Protein AF-A0A3B9WD93-F1 (afdb_monomer_lite)

Secondary structure (DSSP, 8-state):
-PPTT-SS----STTS--SS--SSSHHHHHHHHHHHHHHHHT--SPPPPP-GGGG-HHHHHHHHHHHTTTPPP-------

Radius of gyration: 19.39 Å; chains: 1; bounding box: 38×30×56 Å

pLDDT: mean 93.53, std 6.99, range [62.75, 98.31]

Foldseek 3Di:
DQDPPHAADADAAQPHDDPDDDHPDPVRRVQRVVVVCCVNVVPPDDDDDDDVLVVDPVSVLVVVCVVVVNDHDDDDDPDD

Structure (mmCIF, N/CA/C/O backbone):
data_AF-A0A3B9WD93-F1
#
_entry.id   AF-A0A3B9WD93-F1
#
loop_
_atom_site.group_PDB
_atom_site.id
_atom_site.type_symbol
_atom_site.label_atom_id
_atom_site.label_alt_id
_atom_site.label_comp_id
_atom_site.label_asym_id
_atom_site.label_entity_id
_atom_site.label_seq_id
_atom_site.pdbx_PDB_ins_code
_atom_site.Cartn_x
_atom_site.Cartn_y
_ato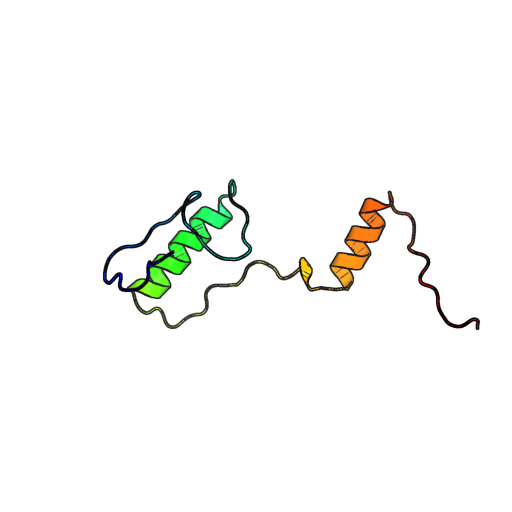m_site.Cartn_z
_atom_site.occupancy
_atom_site.B_iso_or_equiv
_atom_site.auth_seq_id
_atom_site.auth_comp_id
_atom_site.auth_asym_id
_atom_site.auth_atom_id
_atom_site.pdbx_PDB_model_num
ATOM 1 N N . VAL A 1 1 ? -3.565 -3.406 9.833 1.00 96.25 1 VAL A N 1
ATOM 2 C CA . VAL A 1 1 ? -4.097 -2.191 10.503 1.00 96.25 1 VAL A CA 1
ATOM 3 C C . VAL A 1 1 ? -4.898 -2.449 11.784 1.00 96.25 1 VAL A C 1
ATOM 5 O O . VAL A 1 1 ? -4.732 -1.684 12.731 1.00 96.25 1 VAL A O 1
ATOM 8 N N . VAL A 1 2 ? -5.732 -3.498 11.871 1.00 97.62 2 VAL A N 1
ATOM 9 C CA . VAL A 1 2 ? -6.343 -3.947 13.142 1.00 97.62 2 VAL A CA 1
ATOM 10 C C . VAL A 1 2 ? -5.399 -4.947 13.828 1.00 97.62 2 VAL A C 1
ATOM 12 O O . VAL A 1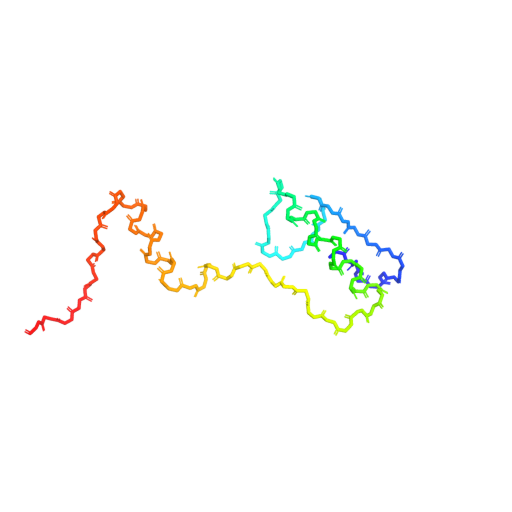 2 ? -5.075 -5.961 13.209 1.00 97.62 2 VAL A O 1
ATOM 15 N N . PRO A 1 3 ? -4.910 -4.686 15.054 1.00 97.44 3 PRO A N 1
ATOM 16 C CA . PRO A 1 3 ? -4.055 -5.632 15.771 1.00 97.44 3 PRO A CA 1
ATOM 17 C C . PRO A 1 3 ? -4.768 -6.948 16.097 1.00 97.44 3 PRO A C 1
ATOM 19 O O . PRO A 1 3 ? -5.986 -6.979 16.284 1.00 97.44 3 PRO A O 1
ATOM 22 N N . GLU A 1 4 ? -4.007 -8.031 16.234 1.00 96.25 4 GLU A N 1
ATOM 23 C CA . GLU A 1 4 ? -4.557 -9.320 16.654 1.00 96.25 4 GLU A CA 1
ATOM 24 C C . GLU A 1 4 ? -5.266 -9.201 18.015 1.00 96.25 4 GLU A C 1
ATOM 26 O O . GLU A 1 4 ? -4.762 -8.586 18.955 1.00 96.25 4 GLU A O 1
ATOM 31 N N . GLY A 1 5 ? -6.477 -9.753 18.110 1.00 95.94 5 GLY A N 1
ATOM 32 C CA . GLY A 1 5 ? -7.307 -9.686 19.316 1.00 95.94 5 GLY A CA 1
ATOM 33 C C . GLY A 1 5 ? -8.035 -8.354 19.543 1.00 95.94 5 GLY A C 1
ATOM 34 O O . GLY A 1 5 ? -8.912 -8.300 20.411 1.00 95.94 5 GLY A O 1
ATOM 35 N N . ALA A 1 6 ? -7.748 -7.301 18.767 1.00 97.06 6 ALA A N 1
ATOM 36 C CA . ALA A 1 6 ? -8.490 -6.046 18.849 1.00 97.06 6 ALA A CA 1
ATOM 37 C C . ALA A 1 6 ? -9.953 -6.249 18.423 1.00 97.06 6 ALA A C 1
ATOM 39 O O . ALA A 1 6 ? -10.254 -6.925 17.440 1.00 97.06 6 ALA A O 1
ATOM 40 N N . ARG A 1 7 ? -10.882 -5.669 19.192 1.00 95.56 7 ARG A N 1
ATOM 41 C CA . ARG A 1 7 ? -12.332 -5.815 18.967 1.00 95.56 7 ARG A CA 1
ATOM 42 C C . ARG A 1 7 ? -12.994 -4.555 18.424 1.00 95.56 7 ARG A C 1
ATOM 44 O O . ARG A 1 7 ? -14.017 -4.655 17.762 1.00 95.56 7 ARG A O 1
ATOM 51 N N . ASN A 1 8 ? -12.451 -3.382 18.743 1.00 96.88 8 ASN A N 1
ATOM 52 C CA . ASN A 1 8 ? -13.124 -2.099 18.528 1.00 96.88 8 ASN A CA 1
ATOM 53 C C . ASN A 1 8 ? -12.167 -0.930 18.237 1.00 96.88 8 ASN A C 1
ATOM 55 O O . ASN A 1 8 ? -12.574 0.224 18.344 1.00 96.88 8 ASN A O 1
ATOM 59 N N . PHE A 1 9 ? -10.903 -1.199 17.905 1.00 98.06 9 PHE A N 1
ATOM 60 C CA . PHE A 1 9 ? -9.945 -0.151 17.553 1.00 98.06 9 PHE A CA 1
ATOM 61 C C . PHE A 1 9 ? -8.991 -0.609 16.447 1.00 98.06 9 PHE A C 1
ATOM 63 O O . PHE A 1 9 ? -8.776 -1.805 16.250 1.00 98.06 9 PHE A O 1
ATOM 70 N N . ALA A 1 10 ? -8.423 0.364 15.735 1.00 98.31 10 ALA A N 1
ATOM 71 C CA . ALA A 1 10 ? -7.447 0.169 14.669 1.00 98.31 10 ALA A CA 1
ATOM 72 C C . ALA A 1 10 ? -6.459 1.342 14.629 1.00 98.31 10 ALA A C 1
ATOM 74 O O . ALA A 1 10 ? -6.780 2.440 15.088 1.00 98.31 10 ALA A O 1
ATOM 75 N N . PHE A 1 11 ? -5.292 1.124 14.023 1.00 98.25 11 PHE A N 1
ATOM 76 C CA . PHE A 1 11 ? -4.366 2.194 13.649 1.00 98.25 11 PHE A CA 1
ATOM 77 C C . PHE A 1 11 ? -4.506 2.484 12.156 1.00 98.25 11 PHE A C 1
ATOM 79 O O . PHE A 1 11 ? -4.533 1.554 11.354 1.00 98.25 11 PHE A O 1
ATOM 86 N N . ILE A 1 12 ? -4.586 3.761 11.780 1.00 98.12 12 ILE A N 1
ATOM 87 C CA . ILE A 1 12 ? -4.734 4.199 10.385 1.00 98.12 12 ILE A CA 1
ATOM 88 C C . ILE A 1 12 ? -3.734 5.304 10.045 1.00 98.12 12 ILE A C 1
ATOM 90 O O . ILE A 1 12 ? -3.185 5.962 10.930 1.00 98.12 12 ILE A O 1
ATOM 94 N N . GLY A 1 13 ? -3.546 5.544 8.750 1.00 97.19 13 GLY A N 1
ATOM 95 C CA . GLY A 1 13 ? -2.670 6.584 8.234 1.00 97.19 13 GLY A CA 1
ATOM 96 C C . GLY A 1 13 ? -1.230 6.118 8.039 1.00 97.19 13 GLY A C 1
ATOM 97 O O . GLY A 1 13 ? -0.917 4.934 8.059 1.00 97.19 13 GLY A O 1
ATOM 98 N N . GLN A 1 14 ? -0.346 7.092 7.842 1.00 97.00 14 GLN A N 1
ATOM 99 C CA . GLN A 1 14 ? 1.018 6.914 7.319 1.00 97.00 14 GLN A CA 1
ATOM 100 C C . GLN A 1 14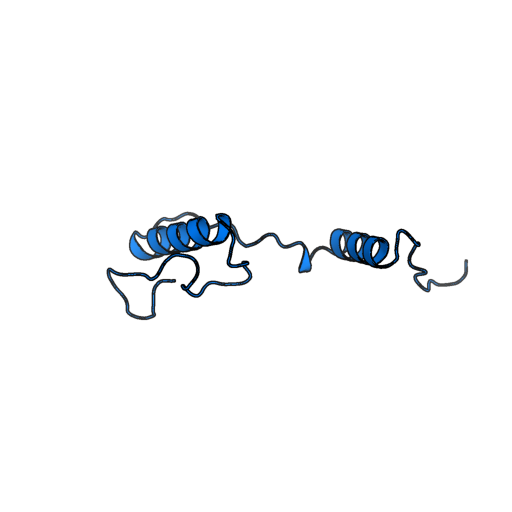 ? 1.984 6.163 8.246 1.00 97.00 14 GLN A C 1
ATOM 102 O O . GLN A 1 14 ? 3.110 5.878 7.855 1.00 97.00 14 GLN A O 1
ATOM 107 N N . PHE A 1 15 ? 1.559 5.880 9.475 1.00 97.19 15 PHE A N 1
ATOM 108 C CA . PHE A 1 15 ? 2.352 5.185 10.489 1.00 97.19 15 PHE A CA 1
ATOM 109 C C . PHE A 1 15 ? 1.721 3.852 10.916 1.00 97.19 15 PHE A C 1
ATOM 111 O O . PHE A 1 15 ? 2.185 3.234 11.871 1.00 97.19 15 PHE A O 1
ATOM 118 N N . ALA A 1 16 ? 0.641 3.427 10.256 1.00 97.31 16 ALA A N 1
ATOM 119 C CA . ALA A 1 16 ? 0.013 2.135 10.492 1.00 97.31 16 ALA A CA 1
ATOM 120 C C . ALA A 1 16 ? 0.579 1.087 9.531 1.00 97.31 16 ALA A C 1
ATOM 122 O O . ALA A 1 16 ? 0.753 1.376 8.357 1.00 97.31 16 ALA A O 1
ATOM 123 N N . GLU A 1 17 ? 0.805 -0.135 10.011 1.00 95.75 17 GLU A N 1
ATOM 124 C CA . GLU A 1 17 ? 1.330 -1.223 9.181 1.00 95.75 17 GLU A CA 1
ATOM 125 C C . GLU A 1 17 ? 0.226 -1.849 8.301 1.00 95.75 17 GLU A C 1
ATOM 127 O O . GLU A 1 17 ? -0.837 -2.278 8.790 1.00 95.75 17 GLU A O 1
ATOM 132 N N . THR A 1 18 ? 0.507 -1.943 7.000 1.00 93.38 18 THR A N 1
ATOM 133 C CA . THR A 1 18 ? -0.224 -2.749 6.009 1.00 93.38 18 THR A CA 1
ATOM 134 C C . THR A 1 18 ? 0.765 -3.338 4.990 1.00 93.38 18 THR A C 1
ATOM 136 O O . THR A 1 18 ? 1.966 -3.182 5.161 1.00 93.38 18 THR A O 1
ATOM 139 N N . GLY A 1 19 ? 0.286 -4.058 3.971 1.00 87.62 19 GLY A N 1
ATOM 140 C CA . GLY A 1 19 ? 1.102 -4.787 2.992 1.00 87.62 19 GLY A CA 1
ATOM 141 C C . GLY A 1 19 ? 1.997 -3.922 2.080 1.00 87.62 19 GLY A C 1
ATOM 142 O O . GLY A 1 19 ? 2.675 -3.000 2.506 1.00 87.62 19 GLY A O 1
ATOM 143 N N . ARG A 1 20 ? 2.036 -4.238 0.778 1.00 87.69 20 ARG A N 1
ATOM 144 C CA . ARG A 1 20 ? 3.029 -3.720 -0.198 1.00 87.69 20 ARG A CA 1
ATOM 145 C C . ARG A 1 20 ? 2.879 -2.236 -0.600 1.00 87.69 20 ARG A C 1
ATOM 147 O O . ARG A 1 20 ? 3.410 -1.848 -1.638 1.00 87.69 20 ARG A O 1
ATOM 154 N N . ASP A 1 21 ? 2.122 -1.429 0.134 1.00 92.62 21 ASP A N 1
ATOM 155 C CA . ASP A 1 21 ? 1.801 -0.056 -0.276 1.00 92.62 21 ASP A CA 1
ATOM 156 C C . ASP A 1 21 ? 2.852 0.977 0.186 1.00 92.62 21 ASP A C 1
ATOM 158 O O . ASP A 1 21 ? 3.676 0.701 1.055 1.00 92.62 21 ASP A O 1
ATOM 162 N N . CYS A 1 22 ? 2.840 2.172 -0.409 1.00 94.69 22 CYS A N 1
ATOM 163 C CA . CYS A 1 22 ? 3.833 3.223 -0.191 1.00 94.69 22 CYS A CA 1
ATOM 164 C C . CYS A 1 22 ? 3.291 4.352 0.698 1.00 94.69 22 CYS A C 1
ATOM 166 O O . CYS A 1 22 ? 2.320 5.025 0.340 1.00 94.69 22 CYS A O 1
ATOM 168 N N . ILE A 1 23 ? 3.947 4.600 1.834 1.00 96.75 23 ILE A N 1
ATOM 169 C CA . ILE A 1 23 ? 3.669 5.759 2.693 1.00 96.75 23 ILE A CA 1
ATOM 170 C C . ILE A 1 23 ? 4.045 7.080 1.998 1.00 96.75 23 ILE A C 1
ATOM 172 O O . ILE A 1 23 ? 4.626 7.107 0.918 1.00 96.75 23 ILE A O 1
ATOM 176 N N . PHE A 1 24 ? 3.723 8.203 2.633 1.00 97.44 24 PHE A N 1
ATOM 177 C CA . PHE A 1 24 ? 3.795 9.548 2.058 1.00 97.44 24 PHE A CA 1
ATOM 178 C C . PHE A 1 24 ? 2.870 9.740 0.841 1.00 97.44 24 PHE A C 1
ATOM 180 O O . PHE A 1 24 ? 3.065 10.632 0.016 1.00 97.44 24 PHE A O 1
ATOM 187 N N . THR A 1 25 ? 1.823 8.924 0.735 1.00 97.44 25 THR A N 1
ATOM 188 C CA . THR A 1 25 ? 0.802 9.037 -0.309 1.00 97.44 25 THR A CA 1
ATOM 189 C C . THR A 1 25 ? -0.577 9.170 0.327 1.00 97.44 25 THR A C 1
ATOM 191 O O . THR A 1 25 ? -0.852 8.616 1.394 1.00 97.44 25 THR A O 1
ATOM 194 N N . THR A 1 26 ? -1.478 9.906 -0.323 1.00 97.94 26 THR A N 1
ATOM 195 C CA . THR A 1 26 ? -2.887 9.955 0.100 1.00 97.94 26 THR A CA 1
ATOM 196 C C . THR A 1 26 ? -3.551 8.583 -0.007 1.00 97.94 26 THR A C 1
ATOM 198 O O . THR A 1 26 ? -4.370 8.247 0.846 1.00 97.94 26 THR A O 1
ATOM 201 N N . GLU A 1 27 ? -3.149 7.780 -0.996 1.00 97.38 27 GLU A N 1
ATOM 202 C CA . GLU A 1 27 ? -3.605 6.402 -1.199 1.00 97.38 27 GLU A CA 1
ATOM 203 C C . GLU A 1 27 ? -3.415 5.554 0.062 1.00 97.38 27 GLU A C 1
ATOM 205 O O . GLU A 1 27 ? -4.374 4.954 0.538 1.00 97.38 27 GLU A O 1
ATOM 210 N N . TYR A 1 28 ? -2.237 5.596 0.691 1.00 97.75 28 TYR A N 1
ATOM 211 C CA . TYR A 1 28 ? -1.972 4.824 1.910 1.00 97.75 28 TYR A CA 1
ATOM 212 C C . TYR A 1 28 ? -2.905 5.202 3.075 1.00 97.75 28 TYR A C 1
ATOM 214 O O . TYR A 1 28 ? -3.389 4.339 3.816 1.00 97.75 28 TYR A O 1
ATOM 222 N N . SER A 1 29 ? -3.218 6.497 3.230 1.00 97.81 29 SER A N 1
ATOM 223 C CA . SER A 1 29 ? -4.195 6.956 4.232 1.00 97.81 29 SER A CA 1
ATOM 224 C C . SER A 1 29 ? -5.588 6.391 3.957 1.00 97.81 29 SER A C 1
ATOM 226 O O . SER A 1 29 ? -6.281 5.983 4.888 1.00 97.81 29 SER A O 1
ATOM 228 N N . VAL A 1 30 ? -6.001 6.356 2.688 1.00 97.88 30 VAL A N 1
ATOM 229 C CA . VAL A 1 30 ? -7.306 5.816 2.289 1.00 97.88 30 VAL A CA 1
ATOM 230 C C . VAL A 1 30 ? -7.339 4.298 2.463 1.00 97.88 30 VAL A C 1
ATOM 232 O O . VAL A 1 30 ? -8.285 3.785 3.061 1.00 97.88 30 VAL A O 1
ATOM 235 N N . ARG A 1 31 ? -6.297 3.581 2.024 1.00 97.50 31 ARG A N 1
ATOM 236 C CA . ARG A 1 31 ? -6.165 2.124 2.162 1.00 97.50 31 ARG A CA 1
ATOM 237 C C . ARG A 1 31 ? -6.288 1.683 3.610 1.00 97.50 31 ARG A C 1
ATOM 239 O O . ARG A 1 31 ? -7.136 0.853 3.925 1.00 97.50 31 ARG A O 1
ATOM 246 N N . THR A 1 32 ? -5.472 2.250 4.495 1.00 97.88 32 THR A N 1
ATOM 247 C CA . THR A 1 32 ? -5.461 1.853 5.911 1.00 97.88 32 THR A CA 1
ATOM 248 C C . THR A 1 32 ? -6.803 2.133 6.595 1.00 97.88 32 THR A C 1
ATOM 250 O O . THR A 1 32 ? -7.260 1.323 7.401 1.0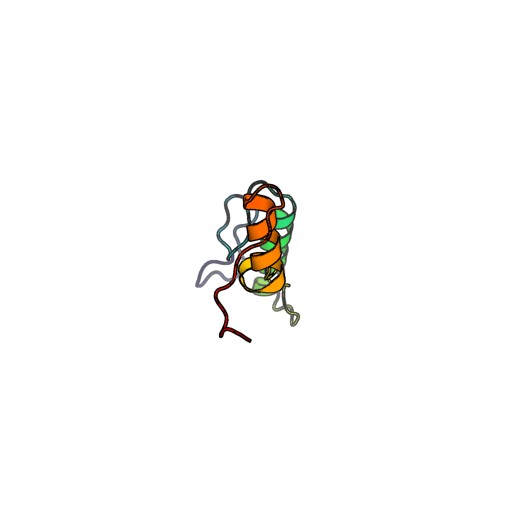0 97.88 32 THR A O 1
ATOM 253 N N . GLY A 1 33 ? -7.484 3.224 6.225 1.00 97.62 33 GLY A N 1
ATOM 254 C CA . GLY A 1 33 ? -8.855 3.504 6.656 1.00 97.62 33 GLY A CA 1
ATOM 255 C C . GLY A 1 33 ? -9.872 2.481 6.138 1.00 97.62 33 GLY A C 1
ATOM 256 O O . GLY A 1 33 ? -10.694 1.983 6.909 1.00 97.62 33 GLY A O 1
ATOM 257 N N . MET A 1 34 ? -9.799 2.130 4.852 1.00 98.12 34 MET A N 1
ATOM 258 C CA . MET A 1 34 ? -10.677 1.137 4.229 1.00 98.12 34 MET A CA 1
ATOM 259 C C . MET A 1 34 ? -10.507 -0.244 4.873 1.00 98.12 34 MET A C 1
ATOM 261 O O . MET A 1 34 ? -11.496 -0.849 5.279 1.00 98.12 34 MET A O 1
ATOM 265 N N . GLU A 1 35 ? -9.270 -0.715 5.033 1.00 97.50 35 GLU A N 1
ATOM 266 C CA . GLU A 1 35 ? -8.961 -1.992 5.685 1.00 97.50 35 GLU A CA 1
ATOM 267 C C . GLU A 1 35 ? -9.475 -2.039 7.129 1.00 97.50 35 GLU A C 1
ATOM 269 O O . GLU A 1 35 ? -10.069 -3.039 7.530 1.00 97.50 35 GLU A O 1
ATOM 274 N N . ALA A 1 36 ? -9.313 -0.953 7.894 1.00 97.94 36 ALA A N 1
ATOM 275 C CA . ALA A 1 36 ? -9.783 -0.876 9.275 1.00 97.94 36 ALA A CA 1
ATOM 276 C C . ALA A 1 36 ? -11.311 -0.989 9.375 1.00 97.94 36 ALA A C 1
ATOM 278 O O . ALA A 1 36 ? -11.820 -1.786 10.164 1.00 97.94 36 ALA A O 1
ATOM 279 N N . VAL A 1 37 ? -12.050 -0.233 8.555 1.00 98.00 37 VAL A N 1
ATOM 280 C CA . VAL A 1 37 ? -13.520 -0.294 8.529 1.00 98.00 37 VAL A CA 1
ATOM 281 C C . VAL A 1 37 ? -13.994 -1.675 8.085 1.00 98.00 37 VAL A C 1
ATOM 283 O O . VAL A 1 37 ? -14.900 -2.234 8.699 1.00 98.00 37 VAL A O 1
ATOM 286 N N . TYR A 1 38 ? -13.374 -2.243 7.050 1.00 97.94 38 TYR A N 1
ATOM 287 C CA . TYR A 1 38 ? -13.791 -3.530 6.499 1.00 97.94 38 TYR A CA 1
ATOM 288 C C . TYR A 1 38 ? -13.585 -4.663 7.507 1.00 97.94 38 TYR A C 1
ATOM 290 O O . TYR A 1 38 ? -14.482 -5.487 7.684 1.00 97.94 38 TYR A O 1
ATOM 298 N N . GLN A 1 39 ? -12.450 -4.666 8.213 1.00 96.25 39 GLN A N 1
ATOM 299 C CA . GLN A 1 39 ? -12.145 -5.655 9.247 1.00 96.25 39 GLN A CA 1
ATOM 300 C C . GLN A 1 39 ? -13.036 -5.504 10.488 1.00 96.25 39 GLN A C 1
ATOM 302 O O . GLN A 1 39 ? -13.562 -6.502 10.974 1.00 96.25 39 GLN A O 1
ATOM 307 N N . LEU A 1 40 ? -13.234 -4.282 11.001 1.00 97.81 40 LEU A N 1
ATOM 308 C CA . LEU A 1 40 ? -13.997 -4.059 12.239 1.00 97.81 40 LEU A CA 1
ATOM 309 C C . LEU A 1 40 ? -15.514 -4.188 12.056 1.00 97.81 40 LEU A C 1
ATOM 311 O O . LEU A 1 40 ? -16.199 -4.630 12.974 1.00 97.81 40 LEU A O 1
ATOM 315 N N . MET A 1 41 ? -16.042 -3.801 10.892 1.00 97.50 41 MET A N 1
ATOM 316 C CA . MET A 1 41 ? -17.487 -3.799 10.624 1.00 97.50 41 MET A CA 1
ATOM 317 C C . MET A 1 41 ? -17.963 -5.041 9.862 1.00 97.50 41 MET A C 1
ATOM 319 O O . MET A 1 41 ? -19.148 -5.136 9.553 1.00 97.50 41 MET A O 1
ATOM 323 N N . GLY A 1 42 ? -17.064 -5.979 9.541 1.00 95.69 42 GLY A N 1
ATOM 324 C CA . GLY A 1 42 ? -17.412 -7.212 8.832 1.00 95.69 42 GLY A CA 1
ATOM 325 C C . GLY A 1 42 ? -17.960 -6.961 7.426 1.00 95.69 42 GLY A C 1
ATOM 326 O O . GLY A 1 42 ? -18.951 -7.567 7.031 1.00 95.69 42 GLY A O 1
ATOM 327 N N . VAL A 1 43 ? -17.355 -6.037 6.673 1.00 97.56 43 VAL A N 1
ATOM 328 C CA . VAL A 1 43 ? -17.805 -5.727 5.308 1.00 97.56 43 VAL A CA 1
ATOM 329 C C . VAL A 1 43 ? -17.436 -6.880 4.374 1.00 97.56 43 VAL A C 1
ATOM 331 O O . VAL A 1 43 ? -16.260 -7.136 4.128 1.00 97.56 43 VAL A O 1
ATOM 334 N N . GLU A 1 44 ? -18.436 -7.543 3.794 1.00 96.38 44 GLU A N 1
ATOM 335 C CA . GLU A 1 44 ? -18.265 -8.686 2.881 1.00 96.38 44 GLU A CA 1
ATOM 336 C C . GLU A 1 44 ? -17.892 -8.254 1.448 1.00 96.38 44 GLU A C 1
ATOM 338 O O . GLU A 1 44 ? -18.524 -8.623 0.458 1.00 96.38 44 GLU A O 1
ATOM 343 N N . ARG A 1 45 ? -16.850 -7.429 1.321 1.00 96.50 45 ARG A N 1
ATOM 344 C CA . ARG A 1 45 ? -16.287 -6.994 0.039 1.00 96.50 45 ARG A CA 1
ATOM 345 C C . ARG A 1 45 ? -14.766 -6.977 0.128 1.00 96.50 45 ARG A C 1
ATOM 347 O O . ARG A 1 45 ? -14.205 -6.542 1.124 1.00 96.50 45 ARG A O 1
ATOM 354 N N . GLY A 1 46 ? -14.089 -7.403 -0.936 1.00 92.69 46 GLY A N 1
ATOM 355 C CA . GLY A 1 46 ? -12.629 -7.329 -1.003 1.00 92.69 46 GLY A CA 1
ATOM 356 C C . GLY A 1 46 ? -12.123 -5.884 -1.047 1.00 92.69 46 GLY A C 1
ATOM 357 O O . GLY A 1 46 ? -12.611 -5.075 -1.842 1.00 92.69 46 GLY A O 1
ATOM 358 N N . VAL A 1 47 ? -11.118 -5.576 -0.224 1.00 95.00 47 VAL A N 1
ATOM 359 C CA . VAL A 1 47 ? -10.290 -4.376 -0.394 1.00 95.00 47 VAL A CA 1
ATOM 360 C C . VAL A 1 47 ? -9.344 -4.624 -1.576 1.00 95.00 47 VAL A C 1
ATOM 362 O O . VAL A 1 47 ? -8.696 -5.673 -1.598 1.00 95.00 47 VAL A O 1
ATOM 365 N N . PRO A 1 48 ? -9.251 -3.716 -2.566 1.00 94.00 48 PRO A N 1
ATOM 366 C CA . PRO A 1 48 ? -8.328 -3.886 -3.683 1.00 94.00 48 PRO A CA 1
ATOM 367 C C . PRO A 1 48 ? -6.884 -3.993 -3.194 1.00 94.00 48 PRO A C 1
ATOM 369 O O . PRO A 1 48 ? -6.440 -3.180 -2.382 1.00 94.00 48 PRO A O 1
ATOM 372 N N . GLU A 1 49 ? -6.128 -4.964 -3.698 1.00 93.62 49 GLU A N 1
ATOM 373 C CA . GLU A 1 49 ? -4.697 -5.052 -3.404 1.00 93.62 49 GLU A CA 1
ATOM 374 C C . GLU A 1 49 ? -3.912 -3.887 -4.031 1.00 93.62 49 GLU A C 1
ATOM 376 O O . GLU A 1 49 ? -4.399 -3.184 -4.920 1.00 93.62 49 GLU A O 1
ATOM 381 N N . THR A 1 50 ? -2.678 -3.671 -3.575 1.00 95.00 50 THR A N 1
ATOM 382 C CA . THR A 1 50 ? -1.752 -2.761 -4.257 1.00 95.00 50 THR A CA 1
ATOM 383 C C . THR A 1 50 ? -1.476 -3.285 -5.664 1.00 95.00 50 THR A C 1
ATOM 385 O O . THR A 1 50 ? -1.205 -4.478 -5.836 1.00 95.00 50 THR A O 1
ATOM 388 N N . TRP A 1 51 ? -1.499 -2.389 -6.656 1.00 94.81 51 TRP A N 1
ATOM 389 C CA . TRP A 1 51 ? -1.290 -2.734 -8.062 1.00 94.81 51 TRP A CA 1
ATOM 390 C C . TRP A 1 51 ? -0.100 -3.685 -8.264 1.00 94.81 51 TRP A C 1
ATOM 392 O O . TRP A 1 51 ? 1.014 -3.446 -7.793 1.00 94.81 51 TRP A O 1
ATOM 402 N N . GLY A 1 52 ? -0.349 -4.791 -8.964 1.00 94.88 52 GLY A N 1
ATOM 403 C CA . GLY A 1 52 ? 0.599 -5.891 -9.141 1.00 94.88 52 GLY A CA 1
ATOM 404 C C . GLY A 1 52 ? 1.675 -5.654 -10.204 1.00 94.88 52 GLY A C 1
ATOM 405 O O . GLY A 1 52 ? 2.160 -6.629 -10.768 1.00 94.88 52 GLY A O 1
ATOM 406 N N . SER A 1 53 ? 2.060 -4.407 -10.506 1.00 95.56 53 SER A N 1
ATOM 407 C CA . SER A 1 53 ? 3.075 -4.099 -11.537 1.00 95.56 53 SER A CA 1
ATOM 408 C C . SER A 1 53 ? 4.388 -4.853 -11.332 1.00 95.56 53 SER A C 1
ATOM 410 O O . SER A 1 53 ? 5.018 -5.256 -12.304 1.00 95.56 53 SER A O 1
ATOM 412 N N . THR A 1 54 ? 4.778 -5.091 -10.079 1.00 94.56 54 THR A N 1
ATOM 413 C CA . THR A 1 54 ? 5.978 -5.858 -9.715 1.00 94.56 54 THR A CA 1
ATOM 414 C C . THR A 1 54 ? 5.933 -7.319 -10.165 1.00 94.56 54 THR A C 1
ATOM 416 O O . THR A 1 54 ? 6.970 -7.973 -10.201 1.00 94.56 54 THR A O 1
ATOM 419 N N . TYR A 1 55 ? 4.748 -7.836 -10.494 1.00 95.81 55 TYR A N 1
ATOM 420 C CA . TYR A 1 55 ? 4.522 -9.212 -10.935 1.00 95.81 55 TYR A CA 1
ATOM 421 C C . TYR A 1 55 ? 4.134 -9.312 -12.420 1.00 95.81 55 TYR A C 1
ATOM 423 O O . TYR A 1 55 ? 4.027 -10.416 -12.949 1.00 95.81 55 TYR A O 1
ATOM 431 N N . ASP A 1 56 ? 3.942 -8.187 -13.118 1.00 97.38 56 ASP A N 1
ATOM 432 C CA . ASP A 1 56 ? 3.615 -8.173 -14.544 1.00 97.38 56 ASP A CA 1
ATOM 433 C C . ASP A 1 56 ? 4.888 -8.088 -15.394 1.00 97.38 56 ASP A C 1
ATOM 435 O O . ASP A 1 56 ? 5.526 -7.037 -15.495 1.00 97.38 56 ASP A O 1
ATOM 439 N N . VAL A 1 57 ? 5.234 -9.190 -16.068 1.00 95.12 57 VAL A N 1
ATOM 440 C CA . VAL A 1 57 ? 6.421 -9.281 -16.938 1.00 95.12 57 VAL A CA 1
ATOM 441 C C . VAL A 1 57 ? 6.475 -8.189 -18.009 1.00 95.12 57 VAL A C 1
ATOM 443 O O . VAL A 1 57 ? 7.564 -7.767 -18.392 1.00 95.12 57 VAL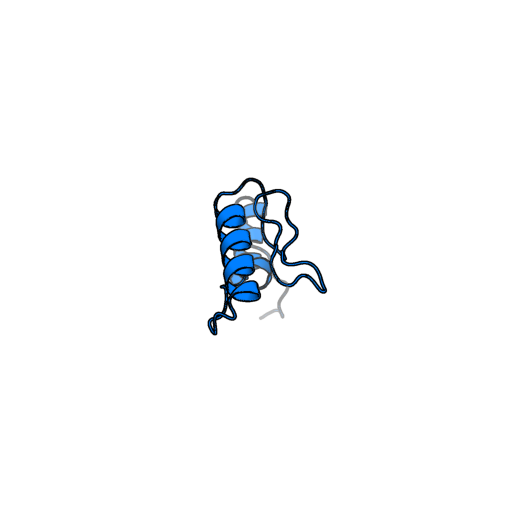 A O 1
ATOM 446 N N . ARG A 1 58 ? 5.325 -7.687 -18.476 1.00 94.88 58 ARG A N 1
ATOM 447 C CA . ARG A 1 58 ? 5.259 -6.620 -19.485 1.00 94.88 58 ARG A CA 1
ATOM 448 C C . ARG A 1 58 ? 5.752 -5.301 -18.899 1.00 94.88 58 ARG A C 1
ATOM 450 O O . ARG A 1 58 ? 6.555 -4.618 -19.528 1.00 94.88 58 ARG A O 1
ATOM 457 N N . VAL A 1 59 ? 5.320 -4.987 -17.676 1.00 96.19 59 VAL A N 1
ATOM 458 C CA . VAL A 1 59 ? 5.727 -3.776 -16.948 1.00 96.19 59 VAL A CA 1
ATOM 459 C C . VAL A 1 59 ? 7.195 -3.863 -16.542 1.00 96.19 59 VAL A C 1
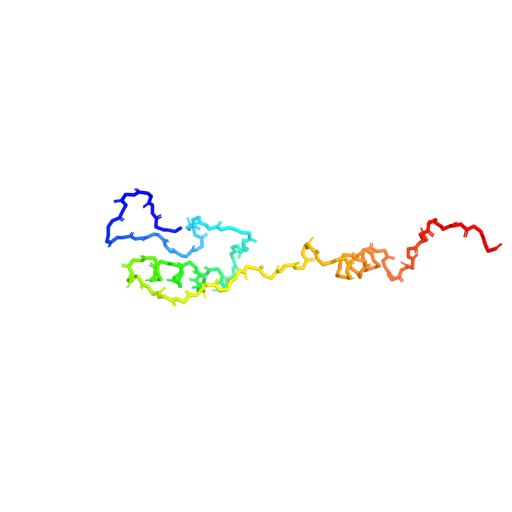ATOM 461 O O . VAL A 1 59 ? 7.914 -2.872 -16.636 1.00 96.19 59 VAL A O 1
ATOM 464 N N . LEU A 1 60 ? 7.670 -5.050 -16.156 1.00 94.75 60 LEU A N 1
ATOM 465 C CA . LEU A 1 60 ? 9.085 -5.271 -15.852 1.00 94.75 60 LEU A CA 1
ATOM 466 C C . LEU A 1 60 ? 9.981 -5.045 -17.079 1.00 94.75 60 LEU A C 1
ATOM 468 O O . LEU A 1 60 ? 10.995 -4.356 -16.974 1.00 94.75 60 LEU A O 1
ATOM 472 N N . LEU A 1 61 ? 9.605 -5.581 -18.246 1.00 93.00 61 LEU A N 1
ATOM 473 C CA . LEU A 1 61 ? 10.349 -5.367 -19.492 1.00 93.00 61 LEU A CA 1
ATOM 474 C C . LEU A 1 61 ? 10.328 -3.896 -19.925 1.00 93.00 61 LEU A C 1
ATOM 476 O O . LEU A 1 61 ? 11.364 -3.368 -20.328 1.00 93.00 61 LEU A O 1
ATOM 480 N N . GLU A 1 62 ? 9.183 -3.219 -19.800 1.00 93.00 62 GLU A N 1
ATOM 481 C CA . GLU A 1 62 ? 9.090 -1.783 -20.073 1.00 93.00 62 GLU A CA 1
ATOM 482 C C . GLU A 1 62 ? 9.986 -0.975 -19.125 1.00 93.00 62 GLU A C 1
ATOM 484 O O . GLU A 1 62 ? 10.782 -0.152 -19.580 1.00 93.00 62 GLU A O 1
ATOM 489 N N . GLY A 1 63 ? 9.910 -1.243 -17.818 1.00 94.25 63 GLY A N 1
ATOM 490 C CA . GLY A 1 63 ? 10.749 -0.606 -16.807 1.00 94.25 63 GLY A CA 1
ATOM 491 C C . GLY A 1 63 ? 12.238 -0.804 -17.087 1.00 94.25 63 GLY A C 1
ATOM 492 O O . GLY A 1 63 ? 13.004 0.154 -17.028 1.00 94.25 63 GLY A O 1
ATOM 493 N N . LEU A 1 64 ? 12.644 -2.012 -17.489 1.00 93.56 64 LEU A N 1
ATOM 494 C CA . LEU A 1 64 ? 14.023 -2.316 -17.867 1.00 93.56 64 LEU A CA 1
ATOM 495 C C . LEU A 1 64 ? 14.494 -1.500 -19.079 1.00 93.56 64 LEU A C 1
ATOM 497 O O . LEU A 1 64 ? 15.612 -0.992 -19.071 1.00 93.56 64 LEU A O 1
ATOM 501 N N . THR A 1 65 ? 13.662 -1.334 -20.108 1.00 93.81 65 THR A N 1
ATOM 502 C CA . THR A 1 65 ? 13.996 -0.464 -21.247 1.00 93.81 65 THR A CA 1
ATOM 503 C C . THR A 1 65 ? 14.134 0.997 -20.821 1.00 93.81 65 THR A C 1
ATOM 505 O O . THR A 1 65 ? 15.059 1.672 -21.268 1.00 93.81 65 THR A O 1
ATOM 508 N N . ARG A 1 66 ? 13.267 1.494 -19.928 1.00 94.44 66 ARG A N 1
ATOM 509 C CA . ARG A 1 66 ? 13.354 2.876 -19.418 1.00 94.44 66 ARG A CA 1
ATOM 510 C C . ARG A 1 66 ? 14.589 3.104 -18.548 1.00 94.44 66 ARG A C 1
ATOM 512 O O . ARG A 1 66 ? 15.211 4.148 -18.674 1.00 94.44 66 ARG A O 1
ATOM 519 N N . LEU A 1 67 ? 14.986 2.120 -17.739 1.00 95.38 67 LEU A N 1
ATOM 520 C CA . LEU A 1 67 ? 16.240 2.148 -16.973 1.00 95.38 67 LEU A CA 1
ATOM 521 C C . LEU A 1 67 ? 17.493 2.132 -17.861 1.00 95.38 67 LEU A C 1
ATOM 523 O O . LEU A 1 67 ? 18.580 2.444 -17.386 1.00 95.38 67 LEU A O 1
ATOM 527 N N . ARG A 1 68 ? 17.354 1.747 -19.133 1.00 94.50 68 ARG A N 1
ATOM 528 C CA . ARG A 1 68 ? 18.429 1.717 -20.132 1.00 94.50 68 ARG A CA 1
ATOM 529 C C . ARG A 1 68 ? 18.309 2.850 -21.150 1.00 94.50 68 ARG A C 1
ATOM 531 O O . ARG A 1 68 ? 18.682 2.664 -22.303 1.00 94.50 68 ARG A O 1
ATOM 538 N N . ASP A 1 69 ? 17.727 3.980 -20.757 1.00 95.88 69 ASP A N 1
ATOM 539 C CA . ASP A 1 69 ? 17.573 5.172 -21.603 1.00 95.88 69 ASP A CA 1
ATOM 540 C C . ASP A 1 69 ? 16.869 4.909 -22.951 1.00 95.88 69 ASP A C 1
ATOM 542 O O . ASP A 1 69 ? 17.086 5.602 -23.941 1.00 95.88 69 ASP A O 1
ATOM 546 N N . GLY A 1 70 ? 15.990 3.901 -23.001 1.00 92.19 70 GLY A N 1
ATOM 547 C CA . GLY A 1 70 ? 15.250 3.521 -24.208 1.00 92.19 70 GLY A CA 1
ATOM 548 C C . GLY A 1 70 ? 15.906 2.421 -25.048 1.00 92.19 70 GLY A C 1
ATOM 549 O O . GLY A 1 70 ? 15.293 1.949 -26.008 1.00 92.19 70 GLY A O 1
ATOM 550 N N . GLU A 1 71 ? 17.097 1.948 -24.678 1.00 89.69 71 GLU A N 1
ATOM 551 C CA . GLU A 1 71 ? 17.787 0.882 -25.401 1.00 89.69 71 GLU A CA 1
ATOM 552 C C . GLU A 1 71 ? 17.080 -0.474 -25.256 1.00 89.69 71 GLU A C 1
ATOM 554 O O . GLU A 1 71 ? 16.736 -0.941 -24.159 1.00 89.69 71 GLU A O 1
ATOM 559 N N . LYS A 1 72 ? 16.907 -1.172 -26.386 1.00 81.44 72 LYS A N 1
ATOM 560 C CA . LYS A 1 72 ? 16.256 -2.491 -26.416 1.00 81.44 72 LYS A CA 1
ATOM 561 C C . LYS A 1 72 ? 17.100 -3.534 -25.696 1.00 81.44 72 LYS A C 1
ATOM 563 O O . LYS A 1 72 ? 18.324 -3.585 -25.839 1.00 81.44 72 LYS A O 1
ATOM 568 N N . VAL A 1 73 ? 16.448 -4.386 -24.911 1.00 80.25 73 VAL A N 1
ATOM 569 C CA . VAL A 1 73 ? 17.100 -5.501 -24.212 1.00 80.25 73 VAL A CA 1
ATOM 570 C C . VAL A 1 73 ? 17.405 -6.598 -25.220 1.00 80.25 73 VAL A C 1
ATOM 572 O O . VAL A 1 73 ? 16.505 -7.093 -25.895 1.00 80.25 73 VAL A O 1
ATOM 575 N N . ARG A 1 74 ? 18.680 -6.983 -25.327 1.00 79.25 74 ARG A N 1
ATOM 576 C CA . ARG A 1 74 ? 19.073 -8.156 -26.107 1.00 79.25 74 ARG A CA 1
ATOM 577 C C . ARG A 1 74 ? 18.758 -9.395 -25.278 1.00 79.25 74 ARG A C 1
ATOM 579 O O . ARG A 1 74 ? 19.496 -9.714 -24.352 1.00 79.25 74 ARG A O 1
ATOM 586 N N . ILE A 1 75 ? 17.661 -10.069 -25.600 1.00 78.88 75 ILE A N 1
ATOM 587 C CA . ILE A 1 75 ? 17.329 -11.366 -25.008 1.00 78.88 75 ILE A CA 1
ATOM 588 C C . ILE A 1 75 ? 18.058 -12.437 -25.832 1.00 78.88 75 ILE A C 1
ATOM 590 O O . ILE A 1 75 ? 17.818 -12.512 -27.039 1.00 78.88 75 ILE A O 1
ATOM 594 N N . PRO A 1 76 ? 18.970 -13.232 -25.240 1.00 79.94 76 PRO A N 1
ATOM 595 C CA . PRO A 1 76 ? 19.567 -14.367 -25.934 1.00 79.94 76 PRO A CA 1
ATOM 596 C C . PRO A 1 76 ? 18.459 -15.359 -26.304 1.00 79.94 76 PRO A C 1
ATOM 598 O O . PRO A 1 76 ? 17.753 -15.853 -25.427 1.00 79.94 76 PRO A O 1
ATOM 601 N N . GLY A 1 77 ? 18.283 -15.615 -27.597 1.00 78.38 77 GLY A N 1
ATOM 602 C CA . GLY A 1 77 ? 17.386 -16.641 -28.128 1.00 78.38 77 GLY A CA 1
ATOM 603 C C . GLY A 1 77 ? 18.174 -17.658 -28.956 1.00 78.38 77 GLY A C 1
ATOM 604 O O . GLY A 1 77 ? 19.342 -17.395 -29.257 1.00 78.38 77 GLY A O 1
ATOM 605 N N . PRO A 1 78 ? 17.576 -18.809 -29.312 1.00 72.56 78 PRO A N 1
ATOM 606 C CA . PRO A 1 78 ? 18.175 -19.697 -30.303 1.00 72.56 78 PRO A CA 1
ATOM 607 C C . PRO A 1 78 ? 18.444 -18.909 -31.592 1.00 72.56 78 PRO A C 1
ATOM 609 O O . PRO A 1 78 ? 17.635 -18.058 -31.975 1.00 72.56 78 PRO A O 1
ATOM 612 N N . GLU A 1 79 ? 19.599 -19.148 -32.217 1.00 68.19 79 GLU A N 1
ATOM 613 C CA . GLU A 1 79 ? 19.863 -18.592 -33.544 1.00 68.19 79 GLU A CA 1
ATOM 614 C C . GLU A 1 79 ? 18.799 -19.109 -34.531 1.00 68.19 79 GLU A C 1
ATOM 616 O O . GLU A 1 79 ? 18.332 -20.241 -34.362 1.00 68.19 79 GLU A O 1
ATOM 621 N N . PRO A 1 80 ? 18.359 -18.269 -35.486 1.00 62.75 80 PRO A N 1
ATOM 622 C CA . PRO A 1 80 ? 17.377 -18.664 -36.491 1.00 62.75 80 PRO A CA 1
ATOM 623 C C . PRO A 1 80 ? 17.831 -19.861 -37.334 1.00 62.75 80 PRO A C 1
ATOM 625 O O . PRO A 1 80 ? 19.048 -19.980 -37.602 1.00 62.75 80 PRO A O 1
#

Sequence (80 aa):
VVPEGARNFAFIGQFAETGRDCIFTTEYSVRTGMEAVYQLMGVERGVPETWGSTYDVRVLLEGLTRLRDGEKVRIPGPEP